Protein AF-A0A8C0IP32-F1 (afdb_monomer_lite)

Organism: Chelonoidis abingdonii (NCBI:txid106734)

Radius of gyration: 14.51 Å; chains: 1; bounding box: 34×26×38 Å

Structure (mmCIF, N/CA/C/O backbone):
data_AF-A0A8C0IP32-F1
#
_entry.id   AF-A0A8C0IP32-F1
#
loop_
_atom_site.group_PDB
_atom_site.id
_atom_site.type_symbol
_atom_site.label_atom_id
_atom_site.label_alt_id
_atom_site.label_comp_id
_atom_site.label_asym_id
_atom_site.label_entity_id
_atom_site.label_seq_id
_atom_site.pdbx_PDB_ins_code
_atom_site.Cartn_x
_atom_site.Cartn_y
_atom_site.Cartn_z
_atom_site.occupancy
_atom_site.B_iso_or_equiv
_atom_site.auth_seq_id
_atom_site.auth_comp_id
_atom_site.auth_asym_id
_atom_site.auth_atom_id
_atom_site.pdbx_PDB_model_num
ATOM 1 N N . MET A 1 1 ? 11.569 -2.476 -24.763 1.00 61.25 1 MET A N 1
ATOM 2 C CA . MET A 1 1 ? 11.211 -1.119 -24.295 1.00 61.25 1 MET A CA 1
ATOM 3 C C . MET A 1 1 ? 12.257 -0.709 -23.271 1.00 61.25 1 MET A C 1
ATOM 5 O O . MET A 1 1 ? 12.516 -1.518 -22.390 1.00 61.25 1 MET A O 1
ATOM 9 N N . SER A 1 2 ? 12.898 0.458 -23.419 1.00 79.12 2 SER A N 1
ATOM 10 C CA . SER A 1 2 ? 13.770 0.998 -22.362 1.00 79.12 2 SER A CA 1
ATOM 11 C C . SER A 1 2 ? 12.880 1.687 -21.336 1.00 79.12 2 SER A C 1
ATOM 13 O O . SER A 1 2 ? 12.162 2.622 -21.687 1.00 79.12 2 SER A O 1
ATOM 15 N N . PHE A 1 3 ? 12.859 1.178 -20.109 1.00 81.38 3 PHE A N 1
ATOM 16 C CA . PHE A 1 3 ? 12.076 1.734 -19.008 1.00 81.38 3 PHE A CA 1
ATOM 17 C C . PHE A 1 3 ? 12.986 2.583 -18.117 1.00 81.38 3 PHE A C 1
ATOM 19 O O . PHE A 1 3 ? 13.239 2.242 -16.966 1.00 81.38 3 PHE A O 1
ATOM 26 N N . ASP A 1 4 ? 13.492 3.689 -18.662 1.00 87.81 4 ASP A N 1
ATOM 27 C CA . ASP A 1 4 ? 14.346 4.632 -17.931 1.00 87.81 4 ASP A CA 1
ATOM 28 C C . ASP A 1 4 ? 13.501 5.634 -17.136 1.00 87.81 4 ASP A C 1
ATOM 30 O O . ASP A 1 4 ? 13.479 6.839 -17.401 1.00 87.81 4 ASP A O 1
ATOM 34 N N . PHE A 1 5 ? 12.747 5.128 -16.160 1.00 90.75 5 PHE A N 1
ATOM 35 C CA . PHE A 1 5 ? 12.028 5.987 -15.227 1.00 90.75 5 PHE A CA 1
ATOM 36 C C . PHE A 1 5 ? 12.970 6.466 -14.118 1.00 90.75 5 PHE A C 1
ATOM 38 O O . PHE A 1 5 ? 13.679 5.655 -13.519 1.00 90.75 5 PHE A O 1
ATOM 45 N N . PRO A 1 6 ? 12.971 7.769 -13.784 1.00 94.75 6 PRO A N 1
ATOM 46 C CA . PRO A 1 6 ? 13.766 8.258 -12.671 1.00 94.75 6 PRO A CA 1
ATOM 47 C C . PRO A 1 6 ? 13.231 7.689 -11.356 1.00 94.75 6 PRO A C 1
ATOM 49 O O . PRO A 1 6 ? 12.016 7.587 -11.155 1.00 94.75 6 PRO A O 1
ATOM 52 N N . PHE A 1 7 ? 14.135 7.395 -10.424 1.00 93.12 7 PHE A N 1
ATOM 53 C CA . PHE A 1 7 ? 13.741 7.055 -9.064 1.00 93.12 7 PHE A CA 1
ATOM 54 C C . PHE A 1 7 ? 12.980 8.226 -8.427 1.00 93.12 7 PHE A C 1
ATOM 56 O O . PHE A 1 7 ? 13.445 9.369 -8.435 1.00 93.12 7 PHE A O 1
ATOM 63 N N . LYS A 1 8 ? 11.815 7.937 -7.842 1.00 93.69 8 LYS A N 1
ATOM 64 C CA . LYS A 1 8 ? 11.014 8.907 -7.092 1.00 93.69 8 LYS A CA 1
ATOM 65 C C . LYS A 1 8 ? 10.698 8.357 -5.713 1.00 93.69 8 LYS A C 1
ATOM 67 O O . LYS A 1 8 ? 10.149 7.268 -5.579 1.00 93.69 8 LYS A O 1
ATOM 72 N N . LYS A 1 9 ? 10.995 9.149 -4.682 1.00 93.25 9 LYS A N 1
ATOM 73 C CA . LYS A 1 9 ? 10.571 8.848 -3.315 1.00 93.25 9 LYS A CA 1
ATOM 74 C C . LYS A 1 9 ? 9.068 9.101 -3.187 1.00 93.25 9 LYS A C 1
ATOM 76 O O . LYS A 1 9 ? 8.594 10.180 -3.539 1.00 93.25 9 LYS A O 1
ATOM 81 N N . GLY A 1 10 ? 8.333 8.120 -2.668 1.00 91.12 10 GLY A N 1
ATOM 82 C CA . GLY A 1 10 ? 6.914 8.279 -2.362 1.00 91.12 10 GLY A CA 1
ATOM 83 C C . GLY A 1 10 ? 6.685 9.357 -1.300 1.00 91.12 10 GLY A C 1
ATOM 84 O O . GLY A 1 10 ? 7.434 9.453 -0.328 1.00 91.12 10 GLY A O 1
ATOM 85 N N . THR A 1 11 ? 5.639 10.162 -1.477 1.00 91.69 11 THR A N 1
ATOM 86 C CA . THR A 1 11 ? 5.207 11.181 -0.503 1.00 91.69 11 THR A CA 1
ATOM 87 C C . THR A 1 11 ? 4.464 10.578 0.694 1.00 91.69 11 THR A C 1
ATOM 89 O O . THR A 1 11 ? 4.308 11.245 1.714 1.00 91.69 11 THR A O 1
ATOM 92 N N . GLY A 1 12 ? 4.041 9.313 0.582 1.00 91.50 12 GLY A N 1
ATOM 93 C CA . GLY A 1 12 ? 3.137 8.660 1.528 1.00 91.50 12 GLY A CA 1
ATOM 94 C C . GLY A 1 12 ? 1.692 9.130 1.351 1.00 91.50 12 GLY A C 1
ATOM 95 O O . GLY A 1 12 ? 1.433 10.175 0.760 1.00 91.50 12 GLY A O 1
ATOM 96 N N . LEU A 1 13 ? 0.738 8.352 1.859 1.00 91.25 13 LEU A N 1
ATOM 97 C CA . LEU A 1 13 ? -0.681 8.706 1.813 1.00 91.25 13 LEU A CA 1
ATOM 98 C C . LEU A 1 13 ? -1.077 9.647 2.948 1.00 91.25 13 LEU A C 1
ATOM 100 O O . LEU A 1 13 ? -1.847 10.565 2.707 1.00 91.25 13 LEU A O 1
ATOM 104 N N . SER A 1 14 ? -0.531 9.463 4.155 1.00 91.06 14 SER A N 1
ATOM 105 C CA . SER A 1 14 ? -0.971 10.155 5.379 1.00 91.06 14 SER A CA 1
ATOM 106 C C . SER A 1 14 ? -1.185 11.674 5.236 1.00 91.06 14 SER A C 1
ATOM 108 O O . SER A 1 14 ? -2.199 12.157 5.733 1.00 91.06 14 SER A O 1
ATOM 110 N N . PRO A 1 15 ? -0.316 12.440 4.537 1.00 92.19 15 PRO A N 1
ATOM 111 C CA . PRO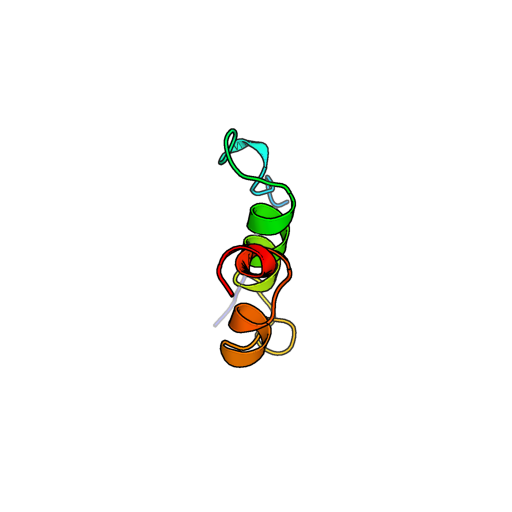 A 1 15 ? -0.515 13.883 4.355 1.00 92.19 15 PRO A CA 1
ATOM 112 C C . PRO A 1 15 ? -1.737 14.260 3.500 1.00 92.19 15 PRO A C 1
ATOM 114 O O . PRO A 1 15 ? -2.239 15.373 3.615 1.00 92.19 15 PRO A O 1
ATOM 117 N N . HIS A 1 16 ? -2.209 13.354 2.640 1.00 91.88 16 HIS A N 1
ATOM 118 C CA . HIS A 1 16 ? -3.295 13.592 1.679 1.00 91.88 16 HIS A CA 1
ATOM 119 C C . HIS A 1 16 ? -4.662 13.106 2.175 1.00 91.88 16 HIS A C 1
ATOM 121 O O . HIS A 1 16 ? -5.678 13.386 1.546 1.00 91.88 16 HIS A O 1
ATOM 127 N N . VAL A 1 17 ? -4.701 12.381 3.296 1.00 91.75 17 VAL A N 1
ATOM 128 C CA . VAL A 1 17 ? -5.922 11.795 3.876 1.00 91.75 17 VAL A CA 1
ATOM 129 C C . VAL A 1 17 ? -6.012 12.100 5.380 1.00 91.75 17 VAL A C 1
ATOM 131 O O . VAL A 1 17 ? -5.895 11.203 6.209 1.00 91.75 17 VAL A O 1
ATOM 134 N N . PRO A 1 18 ? -6.225 13.368 5.777 1.00 87.81 18 PRO A N 1
ATOM 135 C CA . PRO A 1 18 ? -6.088 13.801 7.173 1.00 87.81 18 PRO A CA 1
ATOM 136 C C . PRO A 1 18 ? -7.121 13.210 8.149 1.00 87.81 18 PRO A C 1
ATOM 138 O O . PRO A 1 18 ? -6.859 13.156 9.345 1.00 87.81 18 PRO A O 1
ATOM 141 N N . ASN A 1 19 ? -8.279 12.752 7.662 1.00 90.25 19 ASN A N 1
ATOM 142 C CA . ASN A 1 19 ? -9.422 12.354 8.500 1.00 90.25 19 ASN A CA 1
ATOM 143 C C . ASN A 1 19 ? -9.680 10.840 8.523 1.00 90.25 19 ASN A C 1
ATOM 145 O O . ASN A 1 19 ? -10.802 10.408 8.785 1.00 90.25 19 ASN A O 1
ATOM 149 N N . ILE A 1 20 ? -8.679 10.022 8.206 1.00 92.12 20 ILE A N 1
ATOM 150 C CA . ILE A 1 20 ? -8.845 8.565 8.180 1.00 92.12 20 ILE A CA 1
ATOM 151 C C . ILE A 1 20 ? -8.264 7.927 9.438 1.00 92.12 20 ILE A C 1
ATOM 153 O O . ILE A 1 20 ? -7.278 8.396 10.005 1.00 92.12 20 ILE A O 1
ATOM 157 N N . SER A 1 21 ? -8.856 6.815 9.867 1.00 93.94 21 SER A N 1
ATOM 158 C CA . SER A 1 21 ? -8.321 6.060 10.995 1.00 93.94 21 SER A CA 1
ATOM 159 C C . SER A 1 21 ? -7.014 5.343 10.616 1.00 93.94 21 SER A C 1
ATOM 161 O O . SER A 1 21 ? -6.831 4.968 9.452 1.00 93.94 21 SER A O 1
ATOM 163 N N . PRO A 1 22 ? -6.128 5.045 11.586 1.00 94.44 22 PRO A N 1
ATOM 164 C CA . PRO A 1 22 ? -4.919 4.259 11.328 1.00 94.44 22 PRO A CA 1
ATOM 165 C C . PRO A 1 22 ? -5.207 2.898 10.676 1.00 94.44 22 PRO A C 1
ATOM 167 O O . PRO A 1 22 ? -4.471 2.470 9.790 1.00 94.44 22 PRO A O 1
ATOM 170 N N . LYS A 1 23 ? -6.320 2.249 11.056 1.00 95.69 23 LYS A N 1
ATOM 171 C CA . LYS A 1 23 ? -6.782 0.985 10.455 1.00 95.69 23 LYS A CA 1
ATOM 172 C C . LYS A 1 23 ? -7.180 1.157 8.980 1.00 95.69 23 LYS A C 1
ATOM 174 O O . LYS A 1 23 ? -6.971 0.257 8.176 1.00 95.69 23 LYS A O 1
ATOM 179 N N . SER A 1 24 ? -7.775 2.294 8.619 1.00 95.38 24 SER A N 1
ATOM 180 C CA . SER A 1 24 ? -8.125 2.600 7.226 1.00 95.38 24 SER A CA 1
ATOM 181 C C . SER A 1 24 ? -6.869 2.815 6.385 1.00 95.38 24 SER A C 1
ATOM 183 O O . SER A 1 24 ? -6.739 2.257 5.298 1.00 95.38 24 SER A O 1
ATOM 185 N N . LEU A 1 25 ? -5.911 3.573 6.928 1.00 96.12 25 LEU A N 1
ATOM 186 C CA . LEU A 1 25 ? -4.641 3.856 6.268 1.00 96.12 25 LEU A CA 1
ATOM 187 C C . LEU A 1 25 ? -3.829 2.575 6.024 1.00 96.12 25 LEU A C 1
ATOM 189 O O . LEU A 1 25 ? -3.284 2.403 4.935 1.00 96.12 25 LEU A O 1
ATOM 193 N N . SER A 1 26 ? -3.773 1.662 7.001 1.00 96.50 26 SER A N 1
ATOM 194 C CA . SER A 1 26 ? -3.064 0.386 6.837 1.00 96.50 26 SER A CA 1
ATOM 195 C C . SER A 1 26 ? -3.692 -0.491 5.754 1.00 96.50 26 SER A C 1
ATOM 197 O O . SER A 1 26 ? -2.967 -1.067 4.946 1.00 96.50 26 SER A O 1
ATOM 199 N N . LEU A 1 27 ? -5.028 -0.546 5.690 1.00 97.25 27 LEU A N 1
ATOM 200 C CA . LEU A 1 27 ? -5.733 -1.270 4.634 1.00 97.25 27 LEU A CA 1
ATOM 201 C C . LEU A 1 27 ? -5.439 -0.667 3.255 1.00 97.25 27 LEU A C 1
ATOM 203 O O . LEU A 1 27 ? -5.142 -1.407 2.322 1.00 97.25 27 LEU A O 1
ATOM 207 N N . MET A 1 28 ? -5.477 0.665 3.131 1.00 96.50 28 MET A N 1
ATOM 208 C CA . MET A 1 28 ? -5.167 1.345 1.871 1.00 96.50 28 MET A CA 1
ATOM 209 C C . MET A 1 28 ? -3.767 1.003 1.373 1.00 96.50 28 MET A C 1
ATOM 211 O O . MET A 1 28 ? -3.644 0.602 0.220 1.00 96.50 28 MET A O 1
ATOM 215 N N . TYR A 1 29 ? -2.738 1.096 2.224 1.00 96.56 29 TYR A N 1
ATOM 216 C CA . TYR A 1 29 ? -1.372 0.729 1.832 1.00 96.56 29 TYR A CA 1
ATOM 217 C C . TYR A 1 29 ? -1.282 -0.715 1.331 1.00 96.56 29 TYR A C 1
ATOM 219 O O . TYR A 1 29 ? -0.685 -0.949 0.286 1.00 96.56 29 TYR A O 1
ATOM 227 N N . ALA A 1 30 ? -1.940 -1.661 2.006 1.00 97.69 30 ALA A N 1
ATOM 228 C CA . ALA A 1 30 ? -1.956 -3.057 1.576 1.00 97.69 30 ALA A CA 1
ATOM 229 C C . ALA A 1 30 ? -2.675 -3.266 0.223 1.00 97.69 30 ALA A C 1
ATOM 231 O O . ALA A 1 30 ? -2.315 -4.164 -0.537 1.00 97.69 30 ALA A O 1
ATOM 232 N N . MET A 1 31 ? -3.683 -2.442 -0.096 1.00 97.62 31 MET A N 1
ATOM 233 C CA . MET A 1 31 ? -4.433 -2.497 -1.361 1.00 97.62 31 MET A CA 1
ATOM 234 C C . MET A 1 31 ? -3.695 -1.866 -2.547 1.00 97.62 31 MET A C 1
ATOM 236 O O . MET A 1 31 ? -3.912 -2.292 -3.680 1.00 97.62 31 MET A O 1
ATOM 240 N N . ILE A 1 32 ? -2.849 -0.858 -2.312 1.00 96.06 32 ILE A N 1
ATOM 241 C CA . ILE A 1 32 ? -2.116 -0.138 -3.370 1.00 96.06 32 ILE A CA 1
ATOM 242 C C . ILE A 1 32 ? -0.643 -0.554 -3.488 1.00 96.06 32 ILE A C 1
ATOM 244 O O . ILE A 1 32 ? 0.148 0.169 -4.091 1.00 96.06 32 ILE A O 1
ATOM 248 N N . GLU A 1 33 ? -0.276 -1.703 -2.920 1.00 97.31 33 GLU A N 1
ATOM 249 C CA . GLU A 1 33 ? 1.069 -2.268 -3.033 1.00 97.31 33 GLU A CA 1
ATOM 250 C C . GLU A 1 33 ? 1.449 -2.488 -4.506 1.00 97.31 33 GLU A C 1
ATOM 252 O O . GLU A 1 33 ? 0.638 -2.963 -5.317 1.00 97.31 33 GLU A O 1
ATOM 257 N N . TYR A 1 34 ? 2.672 -2.094 -4.867 1.00 95.31 34 TYR A N 1
ATOM 258 C CA . TYR A 1 34 ? 3.145 -2.144 -6.250 1.00 95.31 34 TYR A CA 1
ATOM 259 C C . TYR A 1 34 ? 3.372 -3.581 -6.697 1.00 95.31 34 TYR A C 1
ATOM 261 O O . TYR A 1 34 ? 2.977 -3.933 -7.811 1.00 95.31 34 TYR A O 1
ATOM 269 N N . ASP A 1 35 ? 3.976 -4.391 -5.827 1.00 96.94 35 ASP A N 1
ATOM 270 C CA . ASP A 1 35 ? 4.171 -5.814 -6.070 1.00 96.94 35 ASP A CA 1
ATOM 271 C C . ASP A 1 35 ? 2.819 -6.551 -5.959 1.00 96.94 35 ASP A C 1
ATOM 273 O O . ASP A 1 35 ? 2.211 -6.564 -4.883 1.00 96.94 35 ASP A O 1
ATOM 277 N N . PRO A 1 36 ? 2.304 -7.148 -7.051 1.00 97.12 36 PRO A N 1
ATOM 278 C CA . PRO A 1 36 ? 1.033 -7.863 -7.020 1.00 97.12 36 PRO A CA 1
ATOM 279 C C . PRO A 1 36 ? 1.045 -9.070 -6.075 1.00 97.12 36 PRO A C 1
ATOM 281 O O . PRO A 1 36 ? -0.013 -9.394 -5.541 1.00 97.12 36 PRO A O 1
ATOM 284 N N . ASP A 1 37 ? 2.202 -9.693 -5.834 1.00 97.50 37 ASP A N 1
ATOM 285 C CA . ASP A 1 37 ? 2.319 -10.845 -4.935 1.00 97.50 37 ASP A CA 1
ATOM 286 C C . ASP A 1 37 ? 2.262 -10.423 -3.455 1.00 97.50 37 ASP A C 1
ATOM 288 O O . ASP A 1 37 ? 1.887 -11.220 -2.596 1.00 97.50 37 ASP A O 1
ATOM 292 N N . GLN A 1 38 ? 2.593 -9.161 -3.149 1.00 97.44 38 GLN A N 1
ATOM 293 C CA . GLN A 1 38 ? 2.486 -8.581 -1.802 1.00 97.44 38 GLN A CA 1
ATOM 294 C C . GLN A 1 38 ? 1.161 -7.842 -1.566 1.00 97.44 38 GLN A C 1
ATOM 296 O O . GLN A 1 38 ? 0.804 -7.548 -0.421 1.00 97.44 38 GLN A O 1
ATOM 301 N N . ARG A 1 39 ? 0.411 -7.529 -2.629 1.00 98.44 39 ARG A N 1
ATOM 302 C CA . ARG A 1 39 ? -0.874 -6.832 -2.535 1.00 98.44 39 ARG A CA 1
ATOM 303 C C . ARG A 1 39 ? -1.925 -7.715 -1.871 1.00 98.44 39 ARG A C 1
ATOM 305 O O . ARG A 1 39 ? -2.126 -8.867 -2.246 1.00 98.44 39 ARG A O 1
ATOM 312 N N . ILE A 1 40 ? -2.660 -7.148 -0.914 1.00 98.38 40 ILE A N 1
ATOM 313 C CA . ILE A 1 40 ? -3.710 -7.880 -0.197 1.00 98.38 40 ILE A CA 1
ATOM 314 C C . ILE A 1 40 ? -4.800 -8.389 -1.152 1.00 98.38 40 ILE A C 1
ATOM 316 O O . ILE A 1 40 ? -5.324 -7.647 -1.988 1.00 98.38 40 ILE A O 1
ATOM 320 N N . GLY A 1 41 ? -5.191 -9.654 -0.994 1.00 98.38 41 GLY A N 1
ATOM 321 C CA . GLY A 1 41 ? -6.322 -10.223 -1.722 1.00 98.38 41 GLY A 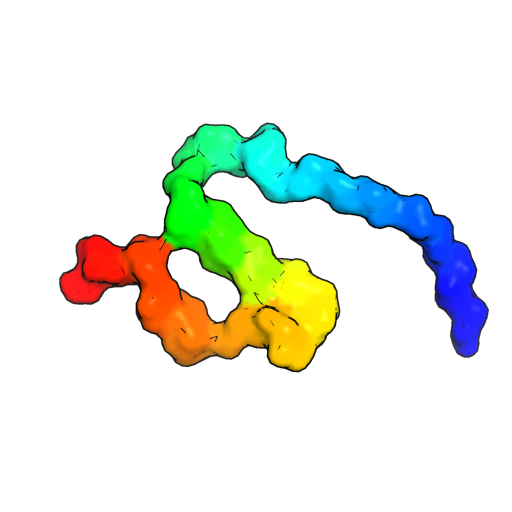CA 1
ATOM 322 C C . GLY A 1 41 ? -7.667 -9.718 -1.189 1.00 98.38 41 GLY A C 1
ATOM 323 O O . GLY A 1 41 ? -7.807 -9.406 -0.007 1.00 98.38 41 GLY A O 1
ATOM 324 N N . ALA A 1 42 ? -8.706 -9.712 -2.029 1.00 97.44 42 ALA A N 1
ATOM 325 C CA . ALA A 1 42 ? -10.034 -9.214 -1.644 1.00 97.44 42 ALA A CA 1
ATOM 326 C C . ALA A 1 42 ? 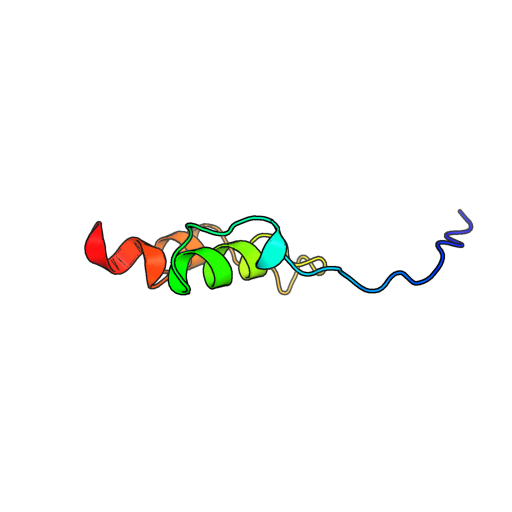-10.615 -9.920 -0.401 1.00 97.44 42 ALA A C 1
ATOM 328 O O . ALA A 1 42 ? -11.147 -9.272 0.497 1.00 97.44 42 ALA A O 1
ATOM 329 N N . HIS A 1 43 ? -10.458 -11.244 -0.305 1.00 96.94 43 HIS A N 1
ATOM 330 C CA . HIS A 1 43 ? -10.917 -12.009 0.856 1.00 96.94 43 HIS A CA 1
ATOM 331 C C . HIS A 1 43 ? -10.176 -11.616 2.147 1.00 96.94 43 HIS A C 1
ATOM 333 O O . HIS A 1 43 ? -10.797 -11.448 3.192 1.00 96.94 43 HIS A O 1
ATOM 339 N N . GLN A 1 44 ? -8.858 -11.410 2.075 1.00 97.19 44 GLN A N 1
ATOM 340 C CA . GLN A 1 44 ? -8.059 -10.942 3.213 1.00 97.19 44 GLN A CA 1
ATOM 341 C C . GLN A 1 44 ? -8.417 -9.499 3.595 1.00 97.19 44 GLN A C 1
ATOM 343 O O . GLN A 1 44 ? -8.487 -9.178 4.779 1.00 97.19 44 GLN A O 1
ATOM 348 N N . ALA A 1 45 ? -8.707 -8.640 2.613 1.00 97.56 45 ALA A N 1
ATOM 349 C CA . ALA A 1 45 ? -9.138 -7.265 2.847 1.00 97.56 45 ALA A CA 1
ATOM 350 C C . ALA A 1 45 ? -10.447 -7.212 3.647 1.00 97.56 45 ALA A C 1
ATOM 352 O O . ALA A 1 45 ? -10.520 -6.486 4.634 1.00 97.56 45 ALA A O 1
ATOM 353 N N . LEU A 1 46 ? -11.438 -8.043 3.306 1.00 96.06 46 LEU A N 1
ATOM 354 C CA . LEU A 1 46 ? -12.681 -8.182 4.083 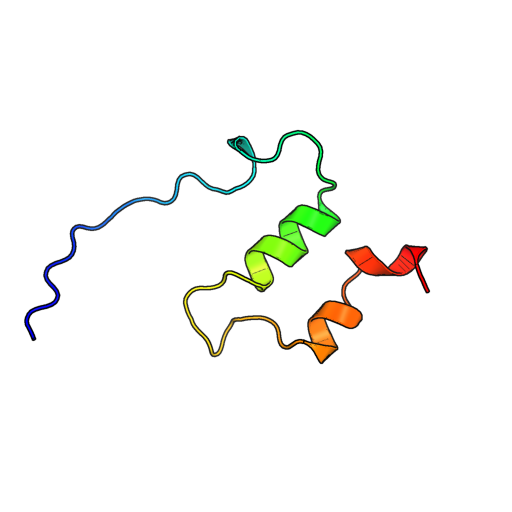1.00 96.06 46 LEU A CA 1
ATOM 355 C C . LEU A 1 46 ? -12.437 -8.693 5.514 1.00 96.06 46 LEU A C 1
ATOM 357 O O . LEU A 1 46 ? 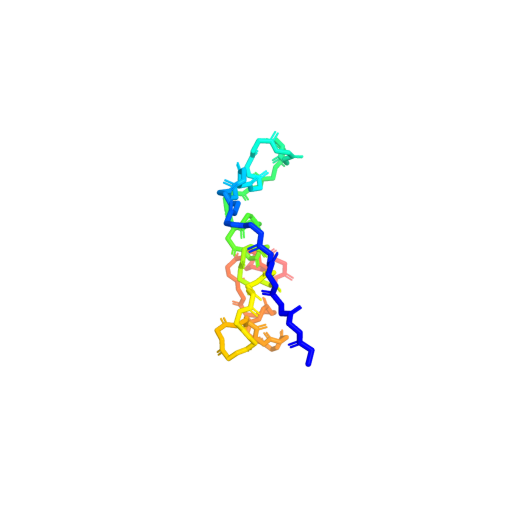-13.246 -8.468 6.416 1.00 96.06 46 LEU A O 1
ATOM 361 N N . GLN A 1 47 ? -11.313 -9.373 5.745 1.00 96.06 47 GLN A N 1
ATOM 362 C CA . GLN A 1 47 ? -10.927 -9.847 7.068 1.00 96.06 47 GLN A CA 1
ATOM 363 C C . GLN A 1 47 ? -10.157 -8.817 7.909 1.00 96.06 47 GLN A C 1
ATOM 365 O O . GLN A 1 47 ? -9.972 -9.041 9.108 1.00 96.06 47 GLN A O 1
ATOM 370 N N . HIS A 1 48 ? -9.743 -7.695 7.314 1.00 97.56 48 HIS A N 1
ATOM 371 C CA . HIS A 1 48 ? -8.878 -6.694 7.933 1.00 97.56 48 HIS A CA 1
ATOM 372 C C . HIS A 1 48 ? -9.529 -6.017 9.165 1.00 97.56 48 HIS A C 1
ATOM 374 O O . HIS A 1 48 ? -10.731 -5.730 9.138 1.00 97.56 48 HIS A O 1
ATOM 380 N N . PRO A 1 49 ? -8.758 -5.658 10.219 1.00 96.31 49 PRO A N 1
ATOM 381 C CA . PRO A 1 49 ? -9.277 -5.018 11.440 1.00 96.31 49 PRO A CA 1
ATOM 382 C C . PRO A 1 49 ? -10.075 -3.726 11.228 1.00 96.31 49 PRO A C 1
ATOM 384 O O . PRO A 1 49 ? -10.838 -3.319 12.100 1.00 96.31 49 PRO A O 1
ATOM 387 N N . TYR A 1 50 ? -9.897 -3.071 10.079 1.00 96.12 50 TYR A N 1
ATOM 388 C CA . TYR A 1 50 ? -10.694 -1.910 9.673 1.00 96.12 50 TYR A CA 1
ATOM 389 C C . TYR A 1 50 ? -12.198 -2.216 9.646 1.00 96.12 50 TYR A C 1
ATOM 391 O O . TYR A 1 50 ? -12.988 -1.379 10.063 1.00 96.12 50 TYR A O 1
ATOM 399 N N . PHE A 1 51 ? -12.586 -3.425 9.234 1.00 95.69 51 PHE A N 1
ATOM 400 C CA . PHE A 1 51 ? -13.986 -3.842 9.140 1.00 95.69 51 PHE A CA 1
ATOM 401 C C . PHE A 1 51 ? -14.498 -4.568 10.391 1.00 95.69 51 PHE A C 1
ATOM 403 O O . PHE A 1 51 ? -15.625 -5.047 10.393 1.00 95.69 51 PHE A O 1
ATOM 410 N N . GLN A 1 52 ? -13.700 -4.675 11.460 1.00 91.56 52 GLN A N 1
ATOM 411 C CA . GLN A 1 52 ? -14.077 -5.442 12.654 1.00 91.56 52 GLN A CA 1
ATOM 412 C C . GLN A 1 52 ? -15.345 -4.907 13.337 1.0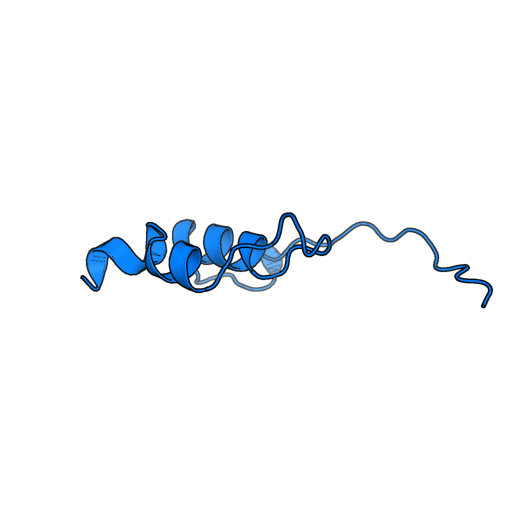0 91.56 52 GLN A C 1
ATOM 414 O O . GLN A 1 52 ? -16.114 -5.692 13.876 1.00 91.56 52 GLN A O 1
ATOM 419 N N . GLU A 1 53 ? -15.564 -3.592 13.297 1.00 85.25 53 GLU A N 1
ATOM 420 C CA . GLU A 1 53 ? -16.730 -2.923 13.894 1.00 85.25 53 GLU A CA 1
ATOM 421 C C . GLU A 1 53 ? -17.989 -2.997 13.009 1.00 85.25 53 GLU A C 1
ATOM 423 O O . GLU A 1 53 ? -19.070 -2.643 13.464 1.00 85.25 53 GLU A O 1
ATOM 428 N N . LEU A 1 54 ? -17.859 -3.451 11.755 1.00 82.31 54 LEU A N 1
ATOM 429 C CA . LEU A 1 54 ? -18.968 -3.612 10.802 1.00 82.31 54 LEU A CA 1
ATOM 430 C C . LEU A 1 54 ? -19.445 -5.069 10.672 1.00 82.31 54 LEU A C 1
ATOM 432 O O . LEU A 1 54 ? -20.260 -5.364 9.798 1.00 82.31 54 LEU A O 1
ATOM 436 N N . ARG A 1 55 ? -18.884 -5.977 11.475 1.00 67.94 55 ARG A N 1
ATOM 437 C CA . ARG A 1 55 ? -19.261 -7.393 11.502 1.00 67.94 55 ARG A CA 1
ATOM 438 C C . ARG A 1 55 ? -20.485 -7.654 12.362 1.00 67.94 55 ARG A C 1
ATOM 440 O O . ARG A 1 55 ? -20.661 -6.934 13.367 1.00 67.94 55 ARG A O 1
#

InterPro domains:
  IPR011009 Protein kinase-like domain superfamily [SSF56112] (8-54)

pLDDT: mean 92.77, std 6.99, range [61.25, 98.44]

Foldseek 3Di:
DDPPDDDDDDPACCVVCPPDDPQRSVLVCLQPDPPPVSRDDPVVSCVGPVCVVVD

Secondary structure (DSSP, 8-state):
----PPP-----SGGG-TT--HHHHHHHHHHS-SSTTTSPPHHHHHHSGGGGGG-

Sequence (55 aa):
MSFDFPFKKGTGLSPHVPNISPKSLSLMYAMIEYDPDQRIGAHQALQHPYFQELR